Protein AF-A0A962VKK3-F1 (afdb_monomer)

Secondary structure (DSSP, 8-state):
-HHHHHHHT---HHHHHHHHHHTT-HHHHHHHHHHHHHHHHHHHHHHHHHHHHH-TT----

Radius of gyration: 17.23 Å; Cα contacts (8 Å, |Δi|>4): 22; chains: 1; bounding box: 29×22×47 Å

Mean predicted aligned error: 8.74 Å

Solvent-accessible surface area (backbone atoms only — not comparable to full-atom values): 3577 Å² total; per-residue (Å²): 113,46,67,57,32,64,74,71,70,47,92,48,71,53,51,54,41,52,53,21,59,77,68,66,37,58,71,55,40,51,50,53,48,52,52,51,51,52,50,49,53,49,51,50,52,50,48,55,50,50,49,56,69,75,36,91,75,74,65,89,122

Foldseek 3Di:
DVVVCVVVVPDDLSVQCVVCVVVVVVVSVVVSVVVVVVVVVVVVVVVVVVCVVVDVPPPDD

pLDDT: mean 81.55, std 12.57, range [45.25, 96.25]

Sequence (61 aa):
AVVVESVFGWPGIGQLAWQAIQRVDIPIIMGVTLVAAIAIVIGNLLADIATSLLDPRVSLR

Structure (mmCIF, N/CA/C/O backbone):
data_AF-A0A962VKK3-F1
#
_entry.id   AF-A0A962VKK3-F1
#
loop_
_atom_site.group_PDB
_atom_site.id
_atom_site.type_symbol
_atom_site.label_atom_id
_atom_site.label_alt_id
_atom_site.label_comp_id
_atom_site.label_asym_id
_atom_site.label_enti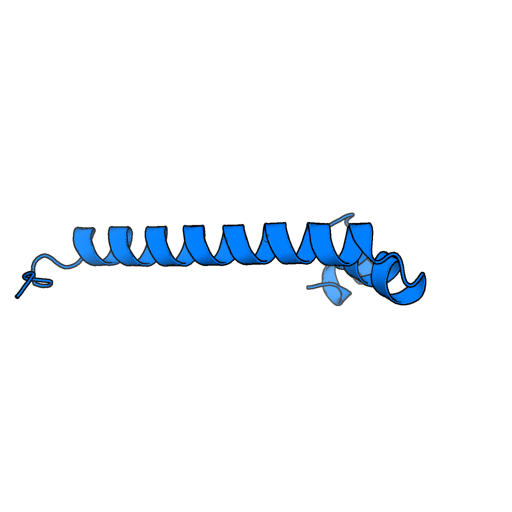ty_id
_atom_site.label_seq_id
_atom_site.pdbx_PDB_ins_code
_atom_site.Cartn_x
_atom_site.Cartn_y
_atom_site.Cartn_z
_atom_site.occupancy
_atom_site.B_iso_or_equiv
_atom_site.auth_seq_id
_atom_site.auth_comp_id
_atom_site.auth_asym_id
_atom_site.auth_atom_id
_atom_site.pdbx_PDB_model_num
ATOM 1 N N . ALA A 1 1 ? -9.030 -2.905 -8.182 1.00 59.78 1 ALA A N 1
ATOM 2 C CA . ALA A 1 1 ? -8.415 -1.567 -8.044 1.00 59.78 1 ALA A CA 1
ATOM 3 C C . ALA A 1 1 ? -7.888 -1.041 -9.386 1.00 59.78 1 ALA A C 1
ATOM 5 O O . ALA A 1 1 ? -8.435 -0.059 -9.864 1.00 59.78 1 ALA A O 1
ATOM 6 N N . VAL A 1 2 ? -6.964 -1.746 -10.060 1.00 60.91 2 VAL A N 1
ATOM 7 C CA . VAL A 1 2 ? -6.299 -1.302 -11.316 1.00 60.91 2 VAL A CA 1
ATOM 8 C C . VAL A 1 2 ? -7.242 -0.892 -12.458 1.00 6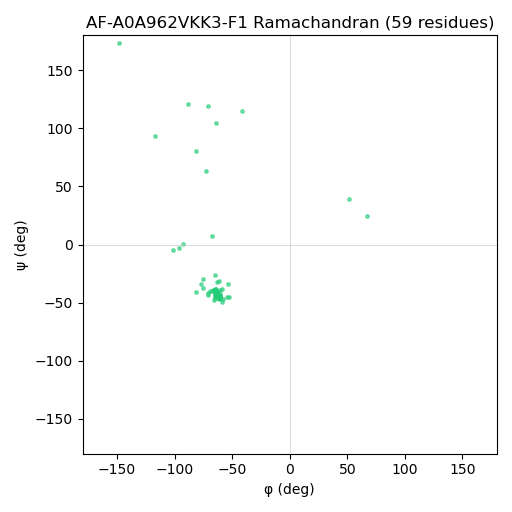0.91 2 VAL A C 1
ATOM 10 O O . VAL A 1 2 ? -6.946 0.033 -13.213 1.00 60.91 2 VAL A O 1
ATOM 13 N N . VAL A 1 3 ? -8.400 -1.550 -12.582 1.00 63.94 3 VAL A N 1
ATOM 14 C CA . VAL A 1 3 ? -9.397 -1.225 -13.619 1.00 63.94 3 VAL A CA 1
ATOM 15 C C . VAL A 1 3 ? -9.979 0.178 -13.419 1.00 63.94 3 VAL A C 1
ATOM 17 O O . VAL A 1 3 ? -10.150 0.901 -14.390 1.00 63.94 3 VAL A O 1
ATOM 20 N N . VAL A 1 4 ? -10.218 0.606 -12.175 1.00 72.25 4 VAL A N 1
ATOM 21 C CA . VAL A 1 4 ? -10.768 1.942 -11.881 1.00 72.25 4 VAL A CA 1
ATOM 22 C C . VAL A 1 4 ? -9.724 3.023 -12.164 1.00 72.25 4 VAL A C 1
ATOM 24 O O . VAL A 1 4 ? -10.028 4.006 -12.831 1.00 72.25 4 VAL A O 1
ATOM 27 N N . GLU A 1 5 ? -8.474 2.805 -11.749 1.00 73.00 5 GLU A N 1
ATOM 28 C CA . GLU A 1 5 ? -7.352 3.712 -12.040 1.00 73.00 5 GLU A CA 1
ATOM 29 C C . GLU A 1 5 ? -7.149 3.886 -13.557 1.00 73.00 5 GLU A C 1
ATOM 31 O O . GLU A 1 5 ? -6.907 4.990 -14.042 1.00 73.00 5 GLU A O 1
ATOM 36 N N . SER A 1 6 ? -7.319 2.807 -14.329 1.00 66.81 6 SER A N 1
ATOM 37 C CA . SER A 1 6 ? -7.148 2.817 -15.789 1.00 66.81 6 SER A CA 1
ATOM 38 C C . SER A 1 6 ? -8.322 3.445 -16.536 1.00 66.81 6 SER A C 1
ATOM 40 O O . SER A 1 6 ? -8.108 4.102 -17.549 1.00 66.81 6 SER A O 1
ATOM 42 N N . VAL A 1 7 ? -9.549 3.280 -16.036 1.00 72.06 7 VAL A N 1
ATOM 43 C CA . VAL A 1 7 ? -10.755 3.863 -16.649 1.00 72.06 7 VAL A CA 1
ATOM 44 C C . VAL A 1 7 ? -10.854 5.366 -16.379 1.00 72.06 7 VAL A C 1
ATOM 46 O O . VAL A 1 7 ? -11.252 6.114 -17.266 1.00 72.06 7 VAL A O 1
ATOM 49 N N . PHE A 1 8 ? -10.466 5.822 -15.185 1.00 75.81 8 PHE A N 1
ATOM 50 C CA . PHE A 1 8 ? -10.540 7.238 -14.805 1.00 75.81 8 PHE A CA 1
ATOM 51 C C . PHE A 1 8 ? -9.226 8.009 -15.008 1.00 75.81 8 PHE A C 1
ATOM 53 O O . PHE A 1 8 ? -9.195 9.217 -14.789 1.00 75.81 8 PHE A O 1
ATOM 60 N N . GLY A 1 9 ? -8.144 7.347 -15.434 1.00 70.62 9 GLY A N 1
ATOM 61 C CA . GLY A 1 9 ? -6.838 7.978 -15.660 1.00 70.62 9 GLY A CA 1
ATOM 62 C C . GLY A 1 9 ? -6.161 8.478 -14.380 1.00 70.62 9 GLY A C 1
ATOM 63 O O . GLY A 1 9 ? -5.360 9.409 -14.431 1.00 70.62 9 GLY A O 1
ATOM 64 N N . TRP A 1 10 ? -6.504 7.901 -13.227 1.00 80.12 10 TRP A N 1
ATOM 65 C CA . TRP A 1 10 ? -5.956 8.306 -11.933 1.00 80.12 10 TRP A CA 1
ATOM 66 C C . TRP A 1 10 ? -4.663 7.539 -11.645 1.00 80.12 10 TRP A C 1
ATOM 68 O O . TRP A 1 10 ? -4.710 6.308 -11.577 1.00 80.12 10 TRP A O 1
ATOM 78 N N . PRO A 1 11 ? -3.524 8.232 -11.448 1.00 71.62 11 PRO A N 1
ATOM 79 C CA . PRO A 1 11 ? -2.265 7.571 -11.153 1.00 71.62 11 PRO A CA 1
ATOM 80 C C . PRO A 1 11 ? -2.317 6.996 -9.741 1.00 71.62 11 PRO A C 1
ATOM 82 O O . PRO A 1 11 ? -2.451 7.731 -8.762 1.00 71.62 11 PRO A O 1
ATOM 85 N N . GLY A 1 12 ? -2.171 5.681 -9.626 1.00 83.44 12 GLY A N 1
ATOM 86 C CA . GLY A 1 12 ?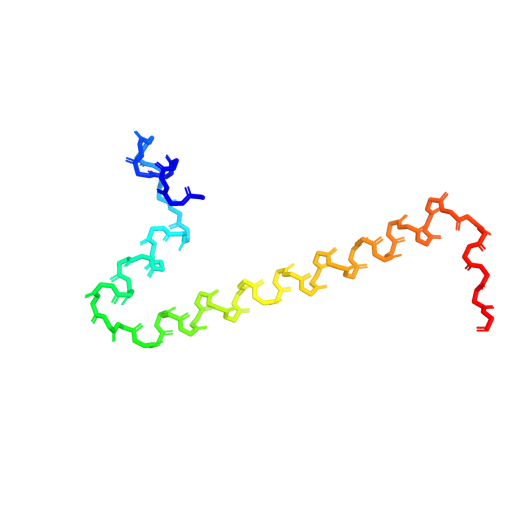 -2.087 5.041 -8.324 1.00 83.44 12 GLY A CA 1
ATOM 87 C C . GLY A 1 12 ? -1.207 3.799 -8.303 1.00 83.44 12 GLY A C 1
ATOM 88 O O . GLY A 1 12 ? -0.655 3.349 -9.313 1.00 83.44 12 GLY A O 1
ATOM 89 N N . ILE A 1 13 ? -1.006 3.287 -7.088 1.00 83.69 13 ILE A N 1
ATOM 90 C CA . ILE A 1 13 ? -0.022 2.239 -6.789 1.00 83.69 13 ILE A CA 1
ATOM 91 C C . ILE A 1 13 ? -0.377 0.924 -7.502 1.00 83.69 13 ILE A C 1
ATOM 93 O O . ILE A 1 13 ? 0.518 0.152 -7.848 1.00 83.69 13 ILE A O 1
ATOM 97 N N . GLY A 1 14 ? -1.660 0.686 -7.799 1.00 81.44 14 GLY A N 1
ATOM 98 C CA . GLY A 1 14 ? -2.096 -0.496 -8.538 1.00 81.44 14 GLY A CA 1
ATOM 99 C C . GLY A 1 14 ? -1.620 -0.492 -9.992 1.00 81.44 14 GLY A C 1
ATOM 100 O O . GLY A 1 14 ? -1.161 -1.521 -10.492 1.00 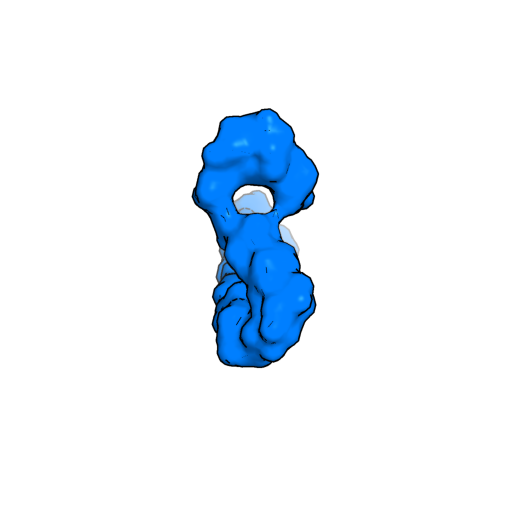81.44 14 GLY A O 1
ATOM 101 N N . GLN A 1 15 ? -1.651 0.665 -10.658 1.00 82.25 15 GLN A N 1
ATOM 102 C CA . GLN A 1 15 ? -1.092 0.816 -12.005 1.00 82.25 15 GLN A CA 1
ATOM 103 C C . GLN A 1 15 ? 0.430 0.663 -12.022 1.00 82.25 15 GLN A C 1
ATOM 105 O O . GLN A 1 15 ? 0.963 0.029 -12.933 1.00 82.25 15 GLN A O 1
ATOM 110 N N . LEU A 1 16 ? 1.127 1.191 -11.011 1.00 83.38 16 LEU A N 1
ATOM 111 C CA . LEU A 1 16 ? 2.577 1.025 -10.875 1.00 83.38 16 LEU A CA 1
ATOM 112 C C . LEU A 1 16 ? 2.959 -0.452 -10.712 1.00 83.38 16 LEU A C 1
ATOM 114 O O . LEU A 1 16 ? 3.857 -0.930 -11.403 1.00 83.38 16 LEU A O 1
ATOM 118 N N . ALA A 1 17 ? 2.236 -1.195 -9.870 1.00 83.25 17 ALA A N 1
ATOM 119 C CA . ALA A 1 17 ? 2.431 -2.636 -9.719 1.00 83.25 17 ALA A CA 1
ATOM 120 C C . ALA A 1 17 ? 2.179 -3.385 -11.033 1.00 83.25 17 ALA A C 1
ATOM 122 O O . ALA A 1 17 ? 2.967 -4.243 -11.422 1.00 83.25 17 ALA A O 1
ATOM 123 N N . TRP A 1 18 ? 1.105 -3.034 -11.744 1.00 83.81 18 TRP A N 1
ATOM 124 C CA . TRP A 1 18 ? 0.758 -3.642 -13.026 1.00 83.81 18 TRP A CA 1
ATOM 125 C C . TRP A 1 18 ? 1.850 -3.433 -14.084 1.00 83.81 18 TRP A C 1
ATOM 127 O O . TRP A 1 18 ? 2.263 -4.383 -14.748 1.00 83.81 18 TRP A O 1
ATOM 137 N N . GLN A 1 19 ? 2.373 -2.211 -14.204 1.00 85.19 19 GLN A N 1
ATOM 138 C CA . GLN A 1 19 ? 3.477 -1.906 -15.117 1.00 85.19 19 GLN A CA 1
ATOM 139 C C . GLN A 1 19 ? 4.771 -2.625 -14.721 1.00 85.19 19 GLN A C 1
ATOM 141 O O . GLN A 1 19 ? 5.476 -3.134 -15.593 1.00 85.19 19 GLN A O 1
ATOM 146 N N . ALA A 1 20 ? 5.068 -2.707 -13.423 1.00 84.94 20 ALA A N 1
ATOM 147 C CA . ALA A 1 20 ? 6.234 -3.423 -12.918 1.00 84.94 20 ALA A CA 1
ATOM 148 C C . ALA A 1 20 ? 6.161 -4.923 -13.230 1.00 84.94 20 ALA A C 1
ATOM 150 O O . ALA A 1 20 ? 7.151 -5.500 -13.669 1.00 84.94 20 ALA A O 1
ATOM 151 N N . ILE A 1 21 ? 4.982 -5.54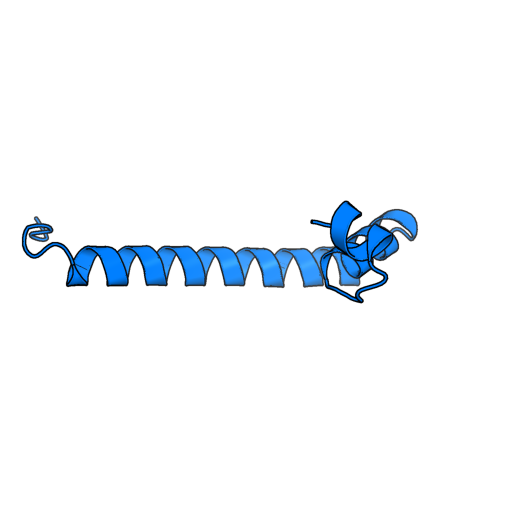2 -13.101 1.00 86.00 21 ILE A N 1
ATOM 152 C CA . ILE A 1 21 ? 4.755 -6.944 -13.484 1.00 86.00 21 ILE A CA 1
ATOM 153 C C . ILE A 1 21 ? 4.997 -7.144 -14.982 1.00 86.00 21 ILE A C 1
ATOM 155 O O . ILE A 1 21 ? 5.713 -8.066 -15.366 1.00 86.00 21 ILE A O 1
ATOM 159 N N . GLN A 1 22 ? 4.457 -6.266 -15.832 1.00 89.62 22 GLN A N 1
ATOM 160 C CA . GLN A 1 22 ? 4.649 -6.366 -17.284 1.00 89.62 22 GLN A CA 1
ATOM 161 C C . GLN A 1 22 ? 6.114 -6.208 -17.711 1.00 89.62 22 GLN A C 1
ATOM 163 O O . GLN A 1 22 ? 6.535 -6.819 -18.690 1.00 89.62 22 GLN A O 1
ATOM 168 N N . ARG A 1 23 ? 6.891 -5.395 -16.986 1.00 90.00 23 ARG A N 1
ATOM 169 C CA . ARG A 1 23 ? 8.321 -5.162 -17.247 1.00 90.00 23 ARG A CA 1
ATOM 170 C C . ARG A 1 23 ? 9.247 -6.098 -16.464 1.00 90.00 23 ARG A C 1
ATOM 172 O O . ARG A 1 23 ? 10.458 -5.989 -16.615 1.00 90.00 23 ARG A O 1
ATOM 179 N N . VAL A 1 24 ? 8.691 -7.006 -15.656 1.00 89.75 24 VAL A N 1
ATOM 180 C CA . VAL A 1 24 ? 9.429 -7.896 -14.739 1.00 89.75 24 VAL A CA 1
ATOM 181 C C . VAL A 1 24 ? 10.402 -7.107 -13.849 1.00 89.75 24 VAL A C 1
ATOM 183 O O . VAL A 1 24 ? 11.521 -7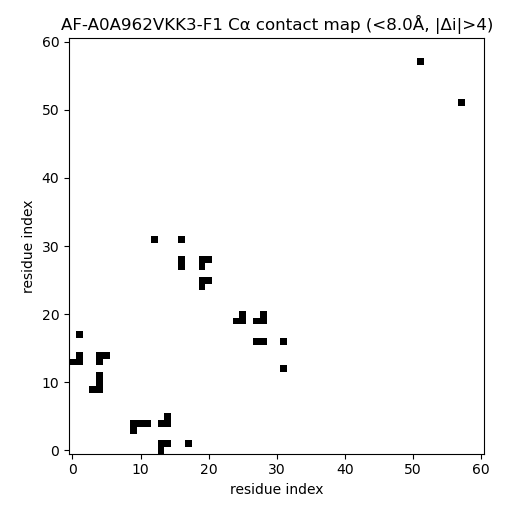.523 -13.558 1.00 89.75 24 VAL A O 1
ATOM 186 N N . ASP A 1 25 ? 9.967 -5.931 -13.405 1.00 89.69 25 ASP A N 1
ATOM 187 C CA . ASP A 1 25 ? 10.742 -5.052 -12.536 1.00 89.69 25 ASP A CA 1
ATOM 188 C C . ASP A 1 25 ? 10.611 -5.527 -11.080 1.00 89.69 25 ASP A C 1
ATOM 190 O O . ASP A 1 25 ? 9.775 -5.055 -10.302 1.00 89.69 25 ASP A O 1
ATOM 194 N N . ILE A 1 26 ? 11.404 -6.549 -10.740 1.00 89.69 26 ILE A N 1
ATOM 195 C CA . ILE A 1 26 ? 11.368 -7.241 -9.443 1.00 89.69 26 ILE A CA 1
ATOM 196 C C . ILE A 1 26 ? 11.484 -6.268 -8.251 1.00 89.69 26 ILE A C 1
ATOM 198 O O . ILE A 1 26 ? 10.679 -6.402 -7.324 1.00 89.69 26 ILE A O 1
ATOM 202 N N . PRO A 1 27 ? 12.402 -5.275 -8.239 1.00 92.12 27 PRO A N 1
ATOM 203 C CA . PRO A 1 2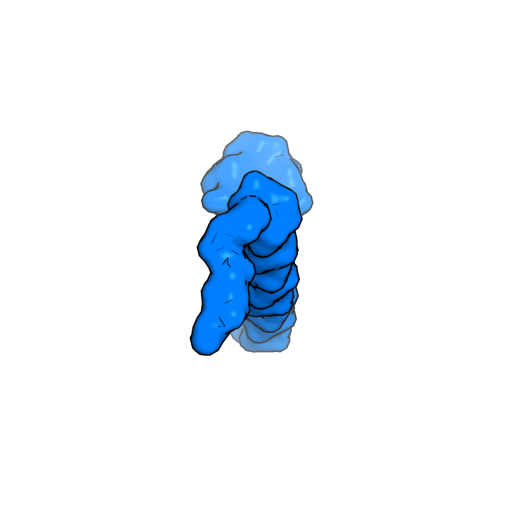7 ? 12.478 -4.294 -7.155 1.00 92.12 27 PRO A CA 1
ATOM 204 C C . PRO A 1 27 ? 11.161 -3.558 -6.892 1.00 92.12 27 PRO A C 1
ATOM 206 O O . PRO A 1 27 ? 10.750 -3.436 -5.736 1.00 92.12 27 PRO A O 1
ATOM 209 N N . ILE A 1 28 ? 10.469 -3.103 -7.941 1.00 89.81 28 ILE A N 1
ATOM 210 C CA . ILE A 1 28 ? 9.212 -2.358 -7.791 1.00 89.81 28 ILE A CA 1
ATOM 211 C C . ILE A 1 28 ? 8.085 -3.283 -7.323 1.00 89.81 28 ILE A C 1
ATOM 213 O O . ILE A 1 28 ? 7.328 -2.914 -6.425 1.00 89.81 28 ILE A O 1
ATOM 217 N N . ILE A 1 29 ? 7.995 -4.501 -7.868 1.00 90.38 29 ILE A N 1
ATOM 218 C CA . ILE A 1 29 ? 6.998 -5.498 -7.439 1.00 90.38 29 ILE A CA 1
ATOM 219 C C . ILE A 1 29 ? 7.151 -5.791 -5.943 1.00 90.38 29 ILE A C 1
ATOM 221 O O . ILE A 1 29 ? 6.166 -5.773 -5.199 1.00 90.38 29 ILE A O 1
ATOM 225 N N . MET A 1 30 ? 8.384 -6.025 -5.486 1.00 91.31 30 MET A N 1
ATOM 226 C CA . MET A 1 30 ? 8.660 -6.264 -4.071 1.00 91.31 30 MET A CA 1
ATOM 227 C C . MET A 1 30 ? 8.362 -5.032 -3.217 1.00 91.31 30 MET A C 1
ATOM 229 O O . MET A 1 30 ? 7.756 -5.168 -2.156 1.00 91.31 30 MET A O 1
ATOM 233 N N . GLY A 1 31 ? 8.718 -3.834 -3.688 1.00 92.62 31 GLY A N 1
ATOM 234 C CA . GLY A 1 31 ? 8.424 -2.579 -2.999 1.00 92.62 31 GLY A CA 1
ATOM 235 C C . GLY A 1 31 ? 6.926 -2.369 -2.777 1.00 92.62 31 GLY A C 1
ATOM 236 O O . GLY A 1 31 ? 6.496 -2.130 -1.649 1.00 92.62 31 GLY A O 1
ATOM 237 N N . VAL A 1 32 ? 6.111 -2.536 -3.823 1.00 91.19 32 VAL A N 1
ATOM 238 C CA . VAL A 1 32 ? 4.650 -2.405 -3.705 1.00 91.19 32 VAL A CA 1
ATOM 239 C C . VAL A 1 32 ? 4.066 -3.490 -2.800 1.00 91.19 32 VAL A C 1
ATOM 241 O O . VAL A 1 32 ? 3.184 -3.206 -1.990 1.00 91.19 32 VAL A O 1
ATOM 244 N N . THR A 1 33 ? 4.582 -4.717 -2.885 1.00 90.44 33 THR A N 1
ATOM 245 C CA . THR A 1 33 ? 4.127 -5.835 -2.047 1.00 90.44 33 THR A CA 1
ATOM 246 C C . THR A 1 33 ? 4.426 -5.588 -0.567 1.00 90.44 33 THR A C 1
ATOM 248 O O . THR A 1 33 ? 3.553 -5.798 0.272 1.00 90.44 33 THR A O 1
ATOM 251 N N . LEU A 1 34 ? 5.620 -5.088 -0.234 1.00 94.25 34 LEU A N 1
ATOM 252 C CA . LEU A 1 34 ? 5.990 -4.716 1.135 1.00 94.25 34 LEU A CA 1
ATOM 253 C C . LEU A 1 34 ? 5.102 -3.598 1.681 1.00 94.25 34 LEU A C 1
ATOM 255 O O . LEU A 1 34 ? 4.599 -3.710 2.797 1.00 94.25 34 LEU A O 1
ATOM 259 N N . VAL A 1 35 ? 4.866 -2.546 0.893 1.00 93.75 35 VAL A N 1
ATOM 260 C CA . VAL A 1 35 ? 3.976 -1.445 1.292 1.00 93.75 35 VAL A CA 1
ATOM 261 C C . VAL A 1 35 ? 2.557 -1.956 1.545 1.00 93.75 35 VAL A C 1
ATOM 263 O O . VAL A 1 35 ? 1.962 -1.616 2.566 1.00 93.75 35 VAL A O 1
ATOM 266 N N . ALA A 1 36 ? 2.029 -2.813 0.665 1.00 91.00 36 ALA A N 1
ATOM 267 C CA . ALA A 1 36 ? 0.714 -3.419 0.845 1.00 91.00 36 ALA A CA 1
ATOM 268 C C . ALA A 1 36 ? 0.653 -4.296 2.106 1.00 91.00 36 ALA A C 1
ATOM 270 O O . ALA A 1 36 ? -0.298 -4.190 2.876 1.00 91.00 36 ALA A O 1
ATOM 271 N N . ALA A 1 37 ? 1.679 -5.113 2.359 1.00 93.38 37 ALA A N 1
ATOM 272 C CA . ALA A 1 37 ? 1.756 -5.948 3.554 1.00 93.38 37 ALA A CA 1
ATOM 273 C C . ALA A 1 37 ? 1.759 -5.106 4.839 1.00 93.38 37 ALA A C 1
ATOM 275 O O . ALA A 1 37 ? 0.990 -5.384 5.756 1.00 93.38 37 ALA A O 1
ATOM 276 N N . ILE A 1 38 ? 2.562 -4.039 4.889 1.00 95.50 38 ILE A N 1
ATOM 277 C CA . ILE A 1 38 ? 2.599 -3.114 6.030 1.00 95.50 38 ILE A CA 1
ATOM 278 C C . ILE A 1 38 ? 1.236 -2.443 6.223 1.00 95.50 38 ILE A C 1
ATOM 280 O O . ILE A 1 38 ? 0.740 -2.383 7.346 1.00 95.50 38 ILE A O 1
ATOM 284 N N . ALA A 1 39 ? 0.600 -1.981 5.144 1.00 93.62 39 ALA A N 1
ATOM 285 C CA . ALA A 1 39 ? -0.723 -1.368 5.210 1.00 93.62 39 ALA A CA 1
ATOM 286 C C . ALA A 1 39 ? -1.783 -2.336 5.758 1.00 93.62 39 ALA A C 1
ATOM 288 O O . ALA A 1 39 ? -2.615 -1.931 6.565 1.00 93.62 39 ALA A O 1
ATOM 289 N N . ILE A 1 40 ? -1.727 -3.616 5.375 1.00 94.38 40 ILE A N 1
ATOM 290 C CA . ILE A 1 40 ? -2.617 -4.658 5.905 1.00 94.38 40 ILE A CA 1
ATOM 291 C C . ILE A 1 40 ? -2.365 -4.879 7.397 1.00 94.38 40 ILE A C 1
ATOM 293 O O . ILE A 1 40 ? -3.318 -4.930 8.168 1.00 94.38 40 ILE A O 1
ATOM 297 N N . VAL A 1 41 ? -1.103 -4.978 7.824 1.00 95.19 41 VAL A N 1
ATOM 298 C CA . VAL A 1 41 ? -0.755 -5.153 9.245 1.00 95.19 41 VAL A CA 1
ATOM 299 C C . VAL A 1 41 ? -1.244 -3.970 10.077 1.00 95.19 41 VAL A C 1
ATOM 301 O O . VAL A 1 41 ? -1.869 -4.174 11.113 1.00 95.19 41 VAL A O 1
ATOM 304 N N . ILE A 1 42 ? -1.016 -2.740 9.609 1.00 96.25 42 ILE A N 1
ATOM 305 C CA . ILE A 1 42 ? -1.508 -1.529 10.276 1.00 96.25 42 ILE A CA 1
ATOM 306 C C . ILE A 1 42 ? -3.038 -1.519 10.301 1.00 96.25 42 ILE A C 1
ATOM 308 O O . ILE A 1 42 ? -3.621 -1.220 11.335 1.00 96.25 42 ILE A O 1
ATOM 312 N N . GLY A 1 43 ? -3.694 -1.868 9.193 1.00 94.31 43 GLY A N 1
ATOM 313 C CA . GLY A 1 43 ? -5.151 -1.941 9.112 1.00 94.31 43 GLY A CA 1
ATOM 314 C C . GLY A 1 43 ? -5.745 -2.949 10.096 1.00 94.31 43 GLY A C 1
ATOM 315 O O . GLY A 1 43 ? -6.698 -2.620 10.795 1.00 94.31 43 GLY A O 1
ATOM 316 N N . ASN A 1 44 ? -5.145 -4.135 10.207 1.00 94.12 44 ASN A N 1
ATOM 317 C CA . ASN A 1 44 ? -5.553 -5.145 11.182 1.00 94.12 44 ASN A CA 1
ATOM 318 C C . ASN A 1 44 ? -5.311 -4.672 12.616 1.00 94.12 44 ASN A C 1
ATOM 320 O O . ASN A 1 44 ? -6.214 -4.763 13.435 1.00 94.12 44 ASN A O 1
ATOM 324 N N . LEU A 1 45 ? -4.152 -4.076 12.906 1.00 91.12 45 LEU A N 1
ATOM 325 C CA . LEU A 1 45 ? -3.871 -3.524 14.231 1.00 91.12 45 LEU A CA 1
ATOM 326 C C . LEU A 1 45 ? -4.871 -2.422 14.610 1.00 91.12 45 LEU A C 1
ATOM 328 O O . LEU A 1 45 ? -5.354 -2.376 15.738 1.00 91.12 45 LEU A O 1
ATOM 332 N N . LEU A 1 46 ? -5.207 -1.538 13.669 1.00 92.56 46 LEU A N 1
ATOM 333 C CA . LEU A 1 46 ? -6.226 -0.512 13.877 1.00 92.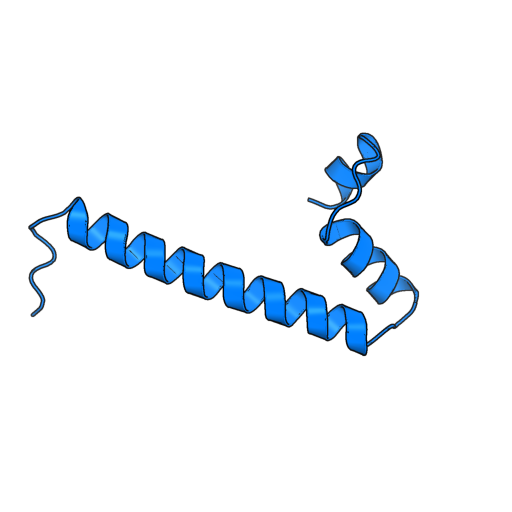56 46 LEU A CA 1
ATOM 334 C C . LEU A 1 46 ? -7.609 -1.126 14.095 1.00 92.56 46 LEU A C 1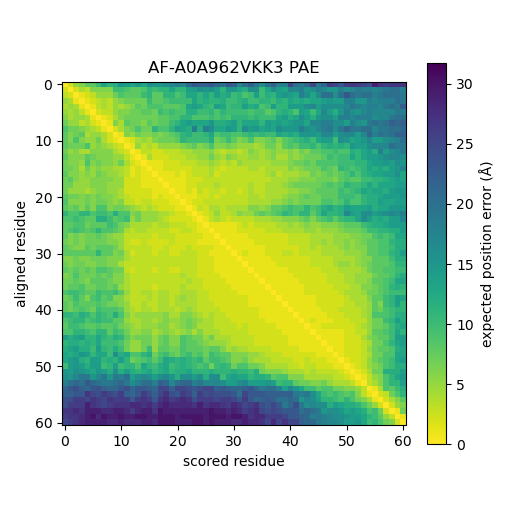
ATOM 336 O O . LEU A 1 46 ? -8.353 -0.620 14.929 1.00 92.56 46 LEU A O 1
ATOM 340 N N . ALA A 1 47 ? -7.953 -2.201 13.384 1.00 89.69 47 ALA A N 1
ATOM 341 C CA . ALA A 1 47 ? -9.203 -2.924 13.592 1.00 89.69 47 ALA A CA 1
ATOM 342 C C . ALA A 1 47 ? -9.250 -3.588 14.978 1.00 89.69 47 ALA A C 1
ATOM 344 O O . ALA A 1 47 ? -10.255 -3.463 15.675 1.00 89.69 47 ALA A O 1
ATOM 345 N N . ASP A 1 48 ? -8.160 -4.210 15.423 1.00 88.19 48 ASP A N 1
ATOM 346 C CA . ASP A 1 48 ? -8.043 -4.811 16.755 1.00 88.19 48 ASP A CA 1
ATOM 347 C C . ASP A 1 48 ? -8.164 -3.747 17.859 1.00 88.19 48 ASP A C 1
ATOM 349 O O . ASP A 1 48 ? -8.881 -3.927 18.843 1.00 88.19 48 ASP A O 1
ATOM 353 N N . ILE A 1 49 ? -7.536 -2.581 17.675 1.00 87.06 49 ILE A N 1
ATOM 354 C CA . ILE A 1 49 ? -7.670 -1.449 18.602 1.00 87.06 49 ILE A CA 1
ATOM 355 C C . ILE A 1 49 ? -9.101 -0.906 18.590 1.00 87.06 49 ILE A C 1
ATOM 357 O O . ILE A 1 49 ? -9.683 -0.684 19.650 1.00 87.06 49 ILE A O 1
ATOM 361 N N . ALA A 1 50 ? -9.683 -0.684 17.409 1.00 87.12 50 ALA A N 1
ATOM 362 C CA . ALA A 1 50 ? -11.029 -0.139 17.274 1.00 87.12 50 ALA A CA 1
ATOM 363 C C . ALA A 1 50 ? -12.072 -1.069 17.901 1.00 87.12 50 ALA A C 1
ATOM 365 O O . ALA A 1 50 ? -12.971 -0.597 18.593 1.00 87.12 50 ALA A O 1
ATOM 366 N N . THR A 1 51 ? -11.928 -2.381 17.711 1.00 83.06 51 THR A N 1
ATOM 367 C CA . THR A 1 51 ? -12.797 -3.388 18.330 1.00 83.06 51 THR A CA 1
ATOM 368 C C . THR A 1 51 ? -12.576 -3.480 19.839 1.00 83.06 51 THR A C 1
ATOM 370 O O . THR A 1 51 ? -13.557 -3.515 20.575 1.00 83.06 51 THR A O 1
ATOM 373 N N . SER A 1 52 ? -11.333 -3.394 20.329 1.00 75.56 52 SER A N 1
ATOM 374 C CA . SER A 1 52 ? -11.046 -3.291 21.768 1.00 75.56 52 SER A CA 1
ATOM 375 C C . SER A 1 52 ? -11.638 -2.032 22.414 1.00 75.56 52 SER A C 1
ATOM 377 O O . SER A 1 52 ? -11.954 -2.062 23.602 1.00 75.56 52 SER A O 1
ATOM 379 N N . LEU A 1 53 ? -11.757 -0.924 21.674 1.00 76.44 53 LEU A N 1
ATOM 380 C CA . LEU A 1 53 ? -12.322 0.329 22.181 1.00 76.44 53 LEU A CA 1
ATOM 381 C C . LEU A 1 53 ? -13.856 0.331 22.155 1.00 76.44 53 LEU A C 1
ATOM 383 O O . LEU A 1 53 ? -14.484 0.852 23.075 1.00 76.44 53 LEU A O 1
ATOM 387 N N . LEU A 1 54 ? -14.454 -0.209 21.086 1.00 76.06 54 LEU A N 1
ATOM 388 C CA . LEU A 1 54 ? -15.909 -0.267 20.922 1.00 76.06 54 LEU A CA 1
ATOM 389 C C . LEU A 1 54 ? -16.555 -1.335 21.802 1.00 76.06 54 LEU A C 1
ATOM 391 O O . LEU A 1 54 ? -17.710 -1.165 22.191 1.00 76.06 54 LEU A O 1
ATOM 395 N N . ASP A 1 55 ? -15.839 -2.419 22.103 1.00 64.56 55 ASP A N 1
ATOM 396 C CA . ASP A 1 55 ? -16.409 -3.567 22.793 1.00 64.56 55 ASP A CA 1
ATOM 397 C C . ASP A 1 55 ? -15.734 -3.792 24.165 1.00 64.56 55 ASP A C 1
ATOM 399 O O . ASP A 1 55 ? -14.730 -4.503 24.270 1.00 64.56 55 ASP A O 1
ATOM 403 N N . PRO A 1 56 ? -16.284 -3.239 25.272 1.00 62.22 56 PRO A N 1
ATOM 404 C CA . PRO A 1 56 ? -15.744 -3.398 26.631 1.00 62.22 56 PRO A CA 1
ATOM 405 C C . PRO A 1 56 ? -15.844 -4.840 27.175 1.00 62.22 56 PRO A C 1
ATOM 407 O O . PRO A 1 56 ? -15.579 -5.085 28.351 1.00 62.22 56 PRO A O 1
ATOM 410 N N . ARG A 1 57 ? -16.258 -5.804 26.341 1.00 61.69 57 ARG A N 1
ATOM 411 C CA . ARG A 1 57 ? -16.375 -7.234 26.659 1.00 61.69 57 ARG A CA 1
ATOM 412 C C . ARG A 1 57 ? -15.223 -8.083 26.132 1.00 61.69 57 ARG A C 1
ATOM 414 O O . ARG A 1 57 ? -15.182 -9.264 26.479 1.00 61.69 57 ARG A O 1
ATOM 421 N N . VAL A 1 58 ? -14.275 -7.517 25.376 1.00 60.00 58 VAL A N 1
ATOM 422 C CA . VAL A 1 58 ? -12.990 -8.173 25.067 1.00 60.00 58 VAL A CA 1
ATOM 423 C C . VAL A 1 58 ? -12.130 -8.153 26.338 1.00 60.00 58 VAL A C 1
ATOM 425 O O . VAL A 1 58 ? -11.100 -7.497 26.443 1.00 60.00 58 VAL A O 1
ATOM 428 N N . SER A 1 59 ? -12.616 -8.841 27.373 1.00 52.12 59 SER A N 1
ATOM 429 C CA . SER A 1 59 ? -11.839 -9.203 28.544 1.00 52.12 59 SER A CA 1
ATOM 430 C C . SER A 1 59 ? -10.755 -10.141 28.048 1.00 52.12 59 SER A C 1
ATOM 432 O O . SER A 1 59 ? -11.025 -11.305 27.752 1.00 52.12 59 SER A O 1
ATOM 434 N N . LEU A 1 60 ? -9.542 -9.602 27.965 1.00 54.97 60 LEU A N 1
ATOM 435 C CA . LEU A 1 60 ? -8.302 -10.357 27.969 1.00 54.97 60 LEU A CA 1
ATOM 436 C C . LEU A 1 60 ? -8.443 -11.470 29.021 1.00 54.97 60 LEU A C 1
ATOM 438 O O . LEU A 1 60 ? -8.659 -11.187 30.203 1.00 54.97 60 LEU A O 1
ATOM 442 N N . ARG A 1 61 ? -8.438 -12.719 28.569 1.00 45.25 61 ARG A N 1
ATOM 443 C CA . ARG A 1 61 ? -8.451 -13.906 29.415 1.00 45.25 61 ARG A CA 1
ATOM 444 C C . ARG A 1 61 ? -7.258 -14.760 29.047 1.00 45.25 61 ARG A C 1
ATOM 446 O O . ARG A 1 61 ? -6.988 -14.858 27.831 1.00 45.25 61 ARG A O 1
#